Protein AF-A0A931N786-F1 (afdb_monomer)

Secondary structure (DSSP, 8-state):
-EEEEETTTEEEEE--GGGSTTTSTT----SSSS-SEEEEEES-HHHHHHHHHHTT---EE-TTS-EEE-TTTTTTSEEEEEE-

Radius of gyration: 12.98 Å; Cα contacts (8 Å, |Δi|>4): 135; chains: 1; bounding box: 29×23×36 Å

Mean predicted aligned error: 3.16 Å

Nearest PDB structures (foldseek):
  4pav-assembly1_A  TM=7.598E-01  e=8.107E-01  Staphylococcus aureus
  5vb0-assembly1_B  TM=7.076E-01  e=9.922E-01  Escherichia coli
  2a4x-assembly1_B  TM=6.704E-01  e=9.276E-01  Streptomyces caespitosus
  2p7l-assembly4_B  TM=5.259E-01  e=7.085E-01  Listeria monocytogenes EGD-e

Foldseek 3Di:
DDWDDDPDPDIDDDDDQVCPCLFVPPFGDQPDDDAQADEDEDADQVVVVVVCVVVVQDWDAGPVRWIWRHCVSVVNHIYTYDYD

Solvent-accessible surface area (backbone atoms only — not comparable to full-atom values): 5138 Å² total; per-residue (Å²): 117,49,80,46,74,58,74,96,84,41,74,51,74,51,66,53,69,93,52,36,42,75,59,41,70,88,51,67,76,63,97,56,99,73,65,59,52,52,78,45,82,38,84,48,59,66,61,50,49,49,58,36,51,79,70,69,46,67,75,45,73,29,86,86,75,36,46,26,30,51,24,91,80,45,82,72,23,24,43,32,46,40,61,111

pLDDT: mean 93.35, std 3.38, range [82.5, 97.94]

Sequence (84 aa):
MRVFTLGEHVRVTIVPECCLCDILPGELAPPLPGFAGFSVAVRDIVETRSYLNERGVPVVETPAGEIMVPSIAGLGTAIIFRQL

Structure (mmCIF, N/CA/C/O backbone):
data_AF-A0A931N786-F1
#
_entry.id   AF-A0A931N786-F1
#
loop_
_atom_site.group_PDB
_atom_site.id
_atom_site.type_symbol
_atom_site.label_atom_id
_atom_site.label_alt_id
_atom_site.label_comp_id
_atom_site.label_asym_id
_atom_site.label_entity_id
_atom_site.label_seq_id
_atom_site.pdbx_PDB_ins_code
_atom_site.Cartn_x
_atom_site.Cartn_y
_atom_site.Cartn_z
_atom_site.occupancy
_atom_site.B_iso_or_equiv
_atom_site.auth_seq_id
_atom_site.auth_comp_id
_atom_site.auth_asym_id
_atom_site.auth_atom_id
_atom_site.pdbx_PDB_model_num
ATOM 1 N N . MET A 1 1 ? -3.223 -4.859 15.233 1.00 87.06 1 MET A N 1
ATOM 2 C CA . MET A 1 1 ? -3.666 -3.669 14.476 1.00 87.06 1 MET A CA 1
ATOM 3 C C . MET A 1 1 ? -4.400 -2.704 15.402 1.00 87.06 1 MET A C 1
ATOM 5 O O . MET A 1 1 ? -5.168 -3.155 16.251 1.00 87.06 1 MET A O 1
ATOM 9 N N . ARG A 1 2 ? -4.157 -1.398 15.274 1.00 93.12 2 ARG A N 1
ATOM 10 C CA . ARG A 1 2 ? -4.900 -0.321 15.952 1.00 93.12 2 ARG A CA 1
ATOM 11 C C . ARG A 1 2 ? -5.322 0.711 14.914 1.00 93.12 2 ARG A C 1
ATOM 13 O O . ARG A 1 2 ? -4.518 1.050 14.056 1.00 93.12 2 ARG A O 1
ATOM 20 N N . VAL A 1 3 ? -6.559 1.187 14.989 1.00 94.31 3 VAL A N 1
ATOM 21 C CA . VAL A 1 3 ? -7.121 2.152 14.036 1.00 94.31 3 VAL A CA 1
ATOM 22 C C . VAL A 1 3 ? -7.461 3.431 14.786 1.00 94.31 3 VAL A C 1
ATOM 24 O O . VAL A 1 3 ? -8.094 3.379 15.837 1.00 94.31 3 VAL A O 1
ATOM 27 N N . PHE A 1 4 ? -7.048 4.561 14.228 1.00 94.56 4 PHE A N 1
ATOM 28 C CA . PHE A 1 4 ? -7.342 5.902 14.709 1.00 94.56 4 PHE A CA 1
ATOM 29 C C . PHE A 1 4 ? -8.118 6.643 13.628 1.00 94.56 4 PHE A C 1
ATOM 31 O O . PHE A 1 4 ? -7.744 6.604 12.455 1.00 94.56 4 PHE A O 1
ATOM 38 N N . THR A 1 5 ? -9.197 7.313 14.008 1.00 93.12 5 THR A N 1
ATOM 39 C CA . THR A 1 5 ? -9.981 8.166 13.114 1.00 93.12 5 THR A CA 1
ATOM 40 C C . THR A 1 5 ? -9.571 9.621 13.318 1.00 93.12 5 THR A C 1
ATOM 42 O O . THR A 1 5 ? -9.414 10.083 14.447 1.00 93.12 5 THR A O 1
ATOM 45 N N . LEU A 1 6 ? -9.353 10.337 12.218 1.00 90.06 6 LEU A N 1
ATOM 46 C CA . LEU A 1 6 ? -8.990 11.752 12.199 1.00 90.06 6 LEU A CA 1
ATOM 47 C C . LEU A 1 6 ? -10.107 12.515 11.475 1.00 90.06 6 LEU A C 1
ATOM 49 O O . LEU A 1 6 ? -10.120 12.623 10.252 1.00 90.06 6 LEU A O 1
ATOM 53 N N . GLY A 1 7 ? -11.092 12.999 12.228 1.00 90.00 7 GLY A N 1
ATOM 54 C CA . GLY A 1 7 ? -12.335 13.509 11.641 1.00 90.00 7 GLY A CA 1
ATOM 55 C C . GLY A 1 7 ? -13.197 12.387 11.051 1.00 90.00 7 GLY A C 1
ATOM 56 O O . GLY A 1 7 ? -13.099 11.234 11.471 1.00 90.00 7 GLY A O 1
ATOM 57 N N . GLU A 1 8 ? -14.060 12.721 10.090 1.00 85.50 8 GLU A N 1
ATOM 58 C CA . GLU A 1 8 ? -15.094 11.793 9.602 1.00 85.50 8 GLU A CA 1
ATOM 59 C C . GLU A 1 8 ? -14.585 10.765 8.579 1.00 85.50 8 GLU A C 1
ATOM 61 O O . GLU A 1 8 ? -15.095 9.646 8.522 1.00 85.50 8 GLU A O 1
ATOM 66 N N . HIS A 1 9 ? -13.565 11.107 7.784 1.00 82.50 9 HIS A N 1
ATOM 67 C CA . HIS A 1 9 ? -13.182 10.307 6.609 1.00 82.50 9 HIS A CA 1
ATOM 68 C C . HIS A 1 9 ? -11.729 9.829 6.592 1.0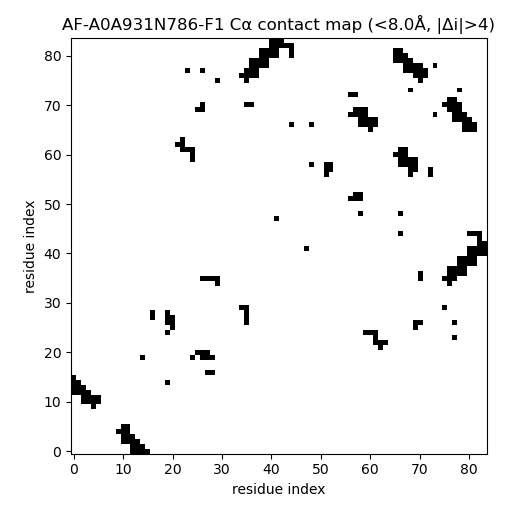0 82.50 9 HIS A C 1
ATOM 70 O O . HIS A 1 9 ? -11.364 9.021 5.737 1.00 82.50 9 HIS A O 1
ATOM 76 N N . VAL A 1 10 ? -10.888 10.281 7.525 1.00 88.44 10 VAL A N 1
ATOM 77 C CA . VAL A 1 10 ? -9.469 9.903 7.548 1.00 88.44 10 VAL A CA 1
ATOM 78 C C . VAL A 1 10 ? -9.234 8.838 8.612 1.00 88.44 10 VAL A C 1
ATOM 80 O O . VAL A 1 10 ? -9.670 8.963 9.756 1.00 88.44 10 VAL A O 1
ATOM 83 N N . ARG A 1 11 ? -8.522 7.773 8.233 1.00 92.50 11 ARG A N 1
ATOM 84 C CA . ARG A 1 11 ? -8.124 6.689 9.136 1.00 92.50 11 ARG A CA 1
ATOM 85 C C . ARG A 1 11 ? -6.620 6.478 9.080 1.00 92.50 11 ARG A C 1
ATOM 87 O O . ARG A 1 11 ? -6.060 6.344 7.997 1.00 92.50 11 ARG A O 1
ATOM 94 N N . VAL A 1 12 ? -5.996 6.374 10.247 1.00 93.81 12 VAL A N 1
ATOM 95 C CA . VAL A 1 12 ? -4.603 5.950 10.411 1.00 93.81 12 VAL A CA 1
ATOM 96 C C . VAL A 1 12 ? -4.598 4.580 11.068 1.00 93.81 12 VAL A C 1
ATOM 98 O O . VAL A 1 12 ? -5.212 4.384 12.115 1.00 93.81 12 VAL A O 1
ATOM 101 N N . THR A 1 13 ? -3.906 3.623 10.455 1.00 94.38 13 THR A N 1
ATOM 102 C CA . THR A 1 13 ? -3.812 2.257 10.976 1.00 94.38 13 THR A CA 1
ATOM 103 C C . THR A 1 13 ? -2.376 1.958 11.374 1.00 94.38 13 THR A C 1
ATOM 105 O O . THR A 1 13 ? -1.474 2.047 10.550 1.00 94.38 13 THR A O 1
ATOM 108 N N . ILE A 1 14 ? -2.171 1.582 12.635 1.00 94.19 14 ILE A N 1
ATOM 109 C CA . ILE A 1 14 ? -0.902 1.054 13.131 1.00 94.19 14 ILE A CA 1
ATOM 110 C C . ILE A 1 14 ? -0.960 -0.470 13.052 1.00 94.19 14 ILE A C 1
ATOM 112 O O . ILE A 1 14 ? -1.832 -1.121 13.648 1.00 94.19 14 ILE A O 1
ATOM 116 N N . VAL A 1 15 ? -0.012 -1.038 12.321 1.00 92.81 15 VAL A N 1
ATOM 117 C CA . VAL A 1 15 ? 0.117 -2.475 12.087 1.00 92.81 15 VAL A CA 1
ATOM 118 C C . VAL A 1 15 ? 1.415 -2.975 12.723 1.00 92.81 15 VAL A C 1
ATOM 120 O O . VAL A 1 15 ? 2.419 -2.267 12.671 1.00 92.81 15 VAL A O 1
ATOM 123 N N . PRO A 1 16 ? 1.414 -4.155 13.369 1.00 93.69 16 PRO A N 1
ATOM 124 C CA . PRO A 1 16 ? 2.660 -4.827 13.715 1.00 93.69 16 PRO A CA 1
ATOM 125 C C . PRO A 1 16 ? 3.466 -5.107 12.446 1.00 93.69 16 PRO A C 1
ATOM 127 O O . PRO A 1 16 ? 2.882 -5.481 11.431 1.00 93.69 16 PRO A O 1
ATOM 130 N N . GLU A 1 17 ? 4.789 -4.979 12.520 1.00 93.00 17 GLU A N 1
ATOM 131 C CA . GLU A 1 17 ? 5.693 -5.244 11.392 1.00 93.00 17 GLU A CA 1
ATOM 132 C C . GLU A 1 17 ? 5.474 -6.637 10.787 1.00 93.00 17 GLU A C 1
ATOM 134 O O . GLU A 1 17 ? 5.363 -6.772 9.572 1.00 93.00 17 GLU A O 1
ATOM 139 N N . CYS A 1 18 ? 5.298 -7.661 11.629 1.00 93.19 18 CYS A N 1
ATOM 140 C CA . CYS A 1 18 ? 5.068 -9.037 11.184 1.00 93.19 18 CYS A CA 1
ATOM 141 C C . CYS A 1 18 ? 3.766 -9.246 10.394 1.00 93.19 18 CYS A C 1
ATOM 143 O O . CYS A 1 18 ? 3.628 -10.272 9.743 1.00 93.19 18 CYS A O 1
ATOM 145 N N . CYS A 1 19 ? 2.829 -8.297 10.448 1.00 93.00 19 CYS A N 1
ATOM 146 C CA . CYS A 1 19 ? 1.561 -8.347 9.721 1.00 93.00 19 CYS A CA 1
ATOM 147 C C . CYS A 1 19 ? 1.536 -7.388 8.521 1.00 93.00 19 CYS A C 1
ATOM 149 O O . CYS A 1 19 ? 0.498 -7.256 7.876 1.00 93.00 19 CYS A O 1
ATOM 151 N N . LEU A 1 20 ? 2.622 -6.653 8.250 1.00 93.38 20 LEU A N 1
ATOM 152 C CA . LEU A 1 20 ? 2.625 -5.640 7.195 1.00 93.38 20 LEU A CA 1
ATOM 153 C C . LEU A 1 20 ? 2.444 -6.279 5.815 1.00 93.38 20 LEU A C 1
ATOM 155 O O . LEU A 1 20 ? 1.574 -5.838 5.068 1.00 93.38 20 LEU A O 1
ATOM 159 N N . CYS A 1 21 ? 3.187 -7.350 5.521 1.00 92.94 21 CYS A N 1
ATOM 160 C CA . CYS A 1 21 ? 3.087 -8.091 4.259 1.00 92.94 21 CYS A CA 1
ATOM 161 C C . CYS A 1 21 ? 1.689 -8.673 4.002 1.00 92.94 21 CYS A C 1
ATOM 163 O O . CYS A 1 21 ? 1.303 -8.829 2.847 1.00 92.94 21 CYS A O 1
ATOM 165 N N . ASP A 1 22 ? 0.925 -8.971 5.058 1.00 93.06 22 ASP A N 1
ATOM 166 C CA . ASP A 1 22 ? -0.443 -9.494 4.941 1.00 93.06 22 ASP A CA 1
ATOM 167 C C . ASP A 1 22 ? -1.440 -8.419 4.483 1.00 93.06 22 ASP A C 1
ATOM 169 O O . ASP A 1 22 ? -2.550 -8.734 4.063 1.00 93.06 22 ASP A O 1
ATOM 173 N N . ILE A 1 23 ? -1.071 -7.139 4.593 1.00 92.88 23 ILE A N 1
ATOM 174 C CA . ILE A 1 23 ? -1.922 -5.995 4.244 1.00 92.88 23 ILE A CA 1
ATOM 175 C C . ILE A 1 23 ? -1.398 -5.319 2.976 1.00 92.88 23 ILE A C 1
ATOM 177 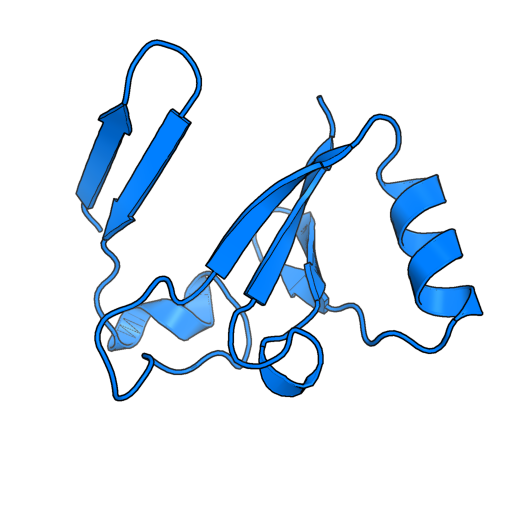O O . ILE A 1 23 ? -2.176 -4.995 2.081 1.00 92.88 23 ILE A O 1
ATOM 181 N N . LEU A 1 24 ? -0.081 -5.126 2.902 1.00 94.31 24 LEU A N 1
ATOM 182 C CA . LEU A 1 24 ? 0.642 -4.538 1.782 1.00 94.31 24 LEU A CA 1
ATOM 183 C C . LEU A 1 24 ? 1.677 -5.560 1.280 1.00 94.31 24 LEU A C 1
ATOM 185 O O . LEU A 1 24 ? 2.790 -5.626 1.808 1.00 94.31 24 LEU A O 1
ATOM 189 N N . PRO A 1 25 ? 1.312 -6.399 0.294 1.00 93.75 25 PRO A N 1
ATOM 190 C CA . PRO A 1 25 ? 2.170 -7.475 -0.190 1.00 93.75 25 PRO A CA 1
ATOM 191 C C . PRO A 1 25 ? 3.569 -7.013 -0.612 1.00 93.75 25 PRO A C 1
ATOM 193 O O . PRO A 1 25 ? 3.722 -6.184 -1.505 1.00 93.75 25 PRO A O 1
ATOM 196 N N . GLY A 1 26 ? 4.598 -7.601 0.000 1.00 92.38 26 GLY A N 1
ATOM 197 C CA . GLY A 1 26 ? 6.001 -7.315 -0.317 1.00 92.38 26 GLY A CA 1
ATOM 198 C C . GLY A 1 26 ? 6.579 -6.064 0.352 1.00 92.38 26 GLY A C 1
ATOM 199 O O . GLY A 1 26 ? 7.761 -5.787 0.162 1.00 92.38 26 GLY A O 1
ATOM 200 N N . GLU A 1 27 ? 5.791 -5.336 1.146 1.00 94.88 27 GLU A N 1
ATOM 201 C CA . GLU A 1 27 ? 6.269 -4.165 1.881 1.00 94.88 27 GLU A CA 1
ATOM 202 C C . GLU A 1 27 ? 6.963 -4.536 3.193 1.00 94.88 27 GLU A C 1
ATOM 204 O O . GLU A 1 27 ? 6.580 -5.474 3.891 1.00 94.88 27 GLU A O 1
ATOM 209 N N . LEU A 1 28 ? 7.965 -3.739 3.563 1.00 92.62 28 LEU A N 1
ATOM 210 C CA . LEU A 1 28 ? 8.684 -3.843 4.831 1.00 92.62 28 LEU A CA 1
ATOM 211 C C . LEU A 1 28 ? 8.475 -2.575 5.6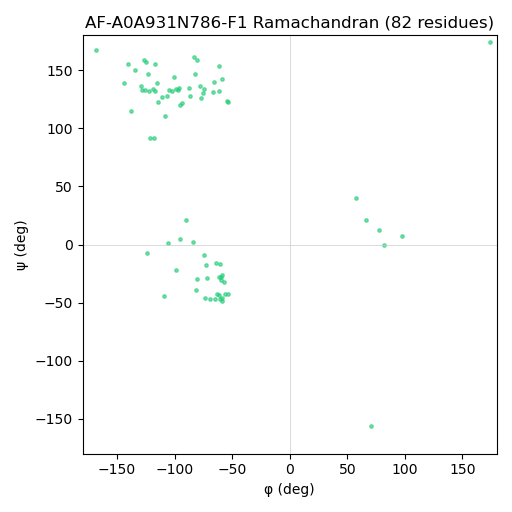58 1.00 92.62 28 LEU A C 1
ATOM 213 O O . LEU A 1 28 ? 8.181 -1.505 5.120 1.00 92.62 28 LEU A O 1
ATOM 217 N N . ALA A 1 29 ? 8.621 -2.689 6.979 1.00 90.94 29 ALA A N 1
ATOM 218 C CA . ALA A 1 29 ? 8.523 -1.523 7.843 1.00 90.94 29 ALA A CA 1
ATOM 219 C C . ALA A 1 29 ? 9.622 -0.505 7.473 1.00 90.94 29 ALA A C 1
ATOM 221 O O . ALA A 1 29 ? 10.786 -0.890 7.317 1.00 90.94 29 ALA A O 1
ATOM 222 N N . PRO A 1 30 ? 9.284 0.789 7.320 1.00 87.62 30 PRO A N 1
ATOM 223 C CA . PRO A 1 30 ? 10.274 1.793 6.969 1.00 87.62 30 PRO A CA 1
ATOM 224 C C . PRO A 1 30 ? 11.296 1.953 8.110 1.00 87.62 30 PRO A C 1
ATOM 226 O O . P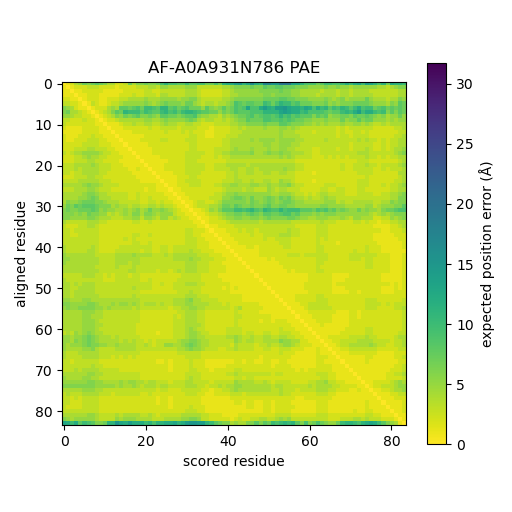RO A 1 30 ? 10.913 1.982 9.281 1.00 87.62 30 PRO A O 1
ATOM 229 N N . PRO A 1 31 ? 12.595 2.113 7.800 1.00 87.44 31 PRO A N 1
ATOM 230 C CA . PRO A 1 31 ? 13.652 2.230 8.810 1.00 87.44 31 PRO A CA 1
ATOM 231 C C . PRO A 1 31 ? 13.666 3.592 9.526 1.00 87.44 31 PRO A C 1
ATOM 233 O O . PRO A 1 31 ? 14.409 3.780 10.488 1.00 87.44 31 PRO A O 1
ATOM 236 N N . LEU A 1 32 ? 12.875 4.556 9.046 1.00 86.94 32 LEU A N 1
ATOM 237 C CA . LEU A 1 32 ? 12.734 5.905 9.591 1.00 86.94 32 LEU A CA 1
ATOM 238 C C . LEU A 1 32 ? 11.257 6.196 9.896 1.00 86.94 32 LEU A C 1
ATOM 240 O O . LEU A 1 32 ? 10.381 5.588 9.275 1.00 86.94 32 LEU A O 1
ATOM 244 N N . PRO A 1 33 ? 10.954 7.144 10.805 1.00 86.56 33 PRO A N 1
ATOM 245 C CA . PRO A 1 33 ? 9.580 7.555 11.068 1.00 86.56 33 PRO A CA 1
ATOM 246 C C . PRO A 1 33 ? 8.858 7.984 9.784 1.00 86.56 33 PRO A C 1
ATOM 248 O O . PRO A 1 33 ? 9.302 8.892 9.085 1.00 86.56 33 PRO A O 1
ATOM 251 N N . GLY A 1 34 ? 7.731 7.339 9.491 1.00 86.69 34 GLY A N 1
ATOM 252 C CA . GLY A 1 34 ? 6.940 7.599 8.294 1.00 86.69 34 GLY A CA 1
ATOM 253 C C . GLY A 1 34 ? 5.787 6.611 8.138 1.00 86.69 34 GLY A C 1
ATOM 254 O O . GLY A 1 34 ? 5.655 5.657 8.906 1.00 86.69 34 GLY A O 1
ATOM 255 N N . PHE A 1 35 ? 4.937 6.848 7.139 1.00 91.56 35 PHE A N 1
ATOM 256 C CA . PHE A 1 35 ? 3.877 5.912 6.773 1.00 91.56 35 PHE A CA 1
ATOM 257 C C . PHE A 1 35 ? 4.406 4.869 5.786 1.00 91.56 35 PHE A C 1
ATOM 259 O O . PHE A 1 35 ? 4.927 5.221 4.729 1.00 91.56 35 PHE A O 1
ATOM 266 N N . ALA A 1 36 ? 4.202 3.588 6.105 1.00 94.00 36 ALA A N 1
ATOM 267 C CA . ALA A 1 36 ? 4.490 2.484 5.186 1.00 94.00 36 ALA A CA 1
ATOM 268 C C . ALA A 1 36 ? 3.645 2.565 3.897 1.00 94.00 36 ALA A C 1
ATOM 270 O O . ALA A 1 36 ? 4.087 2.142 2.834 1.00 94.00 36 ALA A O 1
ATOM 271 N N . GLY A 1 37 ? 2.455 3.166 3.979 1.00 94.69 37 GLY A N 1
ATOM 272 C CA . GLY A 1 37 ? 1.643 3.499 2.819 1.00 94.69 37 GLY A CA 1
ATOM 273 C C . GLY A 1 37 ? 0.478 4.424 3.153 1.00 94.69 37 GLY A C 1
ATOM 274 O O . GLY A 1 37 ? 0.143 4.629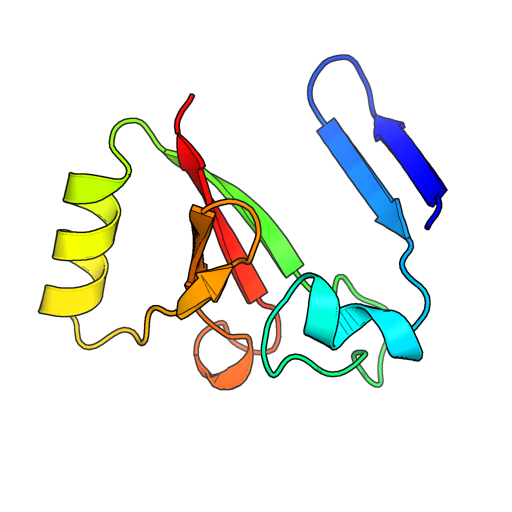 4.324 1.00 94.69 37 GLY A O 1
ATOM 275 N N . PHE A 1 38 ? -0.155 4.973 2.120 1.00 94.00 38 PHE A N 1
ATOM 276 C CA . PHE A 1 38 ? -1.356 5.799 2.236 1.00 94.00 38 PHE A CA 1
ATOM 277 C C . PHE A 1 38 ? -2.348 5.500 1.114 1.00 94.00 38 PHE A C 1
ATOM 279 O O . PHE A 1 38 ? -1.974 5.041 0.036 1.00 94.00 38 PHE A O 1
ATOM 286 N N . SER A 1 39 ? -3.630 5.772 1.367 1.00 94.31 39 SER A N 1
ATOM 287 C CA . SER A 1 39 ? -4.675 5.589 0.362 1.00 94.31 39 SER A CA 1
ATOM 288 C C . SER A 1 39 ? -5.006 6.884 -0.376 1.00 94.31 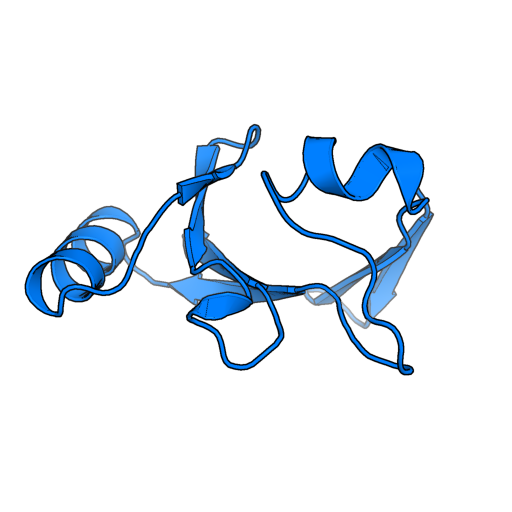39 SER A C 1
ATOM 290 O O . SER A 1 39 ? -5.241 7.908 0.264 1.00 94.31 39 SER A O 1
ATOM 292 N N . VAL A 1 40 ? -5.119 6.805 -1.698 1.00 94.44 40 VAL A N 1
ATOM 293 C CA . VAL A 1 40 ? -5.617 7.847 -2.596 1.00 94.44 40 VAL A CA 1
ATOM 294 C C . VAL A 1 40 ? -7.009 7.456 -3.079 1.00 94.44 40 VAL A C 1
ATOM 296 O O . VAL A 1 40 ? -7.226 6.354 -3.583 1.00 94.44 40 VAL A O 1
ATOM 299 N N . ALA A 1 41 ? -7.955 8.374 -2.918 1.00 93.81 41 ALA A N 1
ATOM 300 C CA . ALA A 1 41 ? -9.294 8.235 -3.464 1.00 93.81 41 ALA A CA 1
ATOM 301 C C . ALA A 1 41 ? -9.286 8.500 -4.977 1.00 93.81 41 ALA A C 1
ATOM 303 O O . ALA A 1 41 ? -8.764 9.521 -5.426 1.00 93.81 41 ALA A O 1
ATOM 304 N N . VAL A 1 42 ? -9.890 7.604 -5.752 1.00 95.69 42 VAL A N 1
ATOM 305 C CA . VAL A 1 42 ? -10.064 7.728 -7.204 1.00 95.69 42 VAL A CA 1
ATOM 306 C C . VAL A 1 42 ? -11.525 7.545 -7.587 1.00 95.69 42 VAL A C 1
ATOM 308 O O . VAL A 1 42 ? -12.315 6.982 -6.835 1.00 95.69 42 VAL A O 1
ATOM 311 N N . ARG A 1 43 ? -11.898 8.049 -8.765 1.00 95.56 43 ARG A N 1
ATOM 312 C CA . ARG A 1 43 ? -13.268 7.929 -9.279 1.00 95.56 43 ARG A CA 1
ATOM 313 C C . ARG A 1 43 ? -13.536 6.570 -9.924 1.00 95.56 43 ARG A C 1
ATOM 315 O O . ARG A 1 43 ? -14.624 6.038 -9.759 1.00 95.56 43 ARG A O 1
ATOM 322 N N . ASP A 1 44 ? -12.557 6.042 -10.651 1.00 95.75 44 ASP A N 1
ATOM 323 C CA . ASP A 1 44 ? -12.651 4.766 -11.358 1.00 95.75 44 ASP A CA 1
ATOM 324 C C . ASP A 1 44 ? -11.337 3.994 -11.178 1.00 95.75 44 ASP A C 1
ATOM 326 O O . ASP A 1 44 ? -10.262 4.437 -11.600 1.00 95.75 44 ASP A O 1
ATOM 330 N N . ILE A 1 45 ? -11.413 2.853 -10.494 1.00 95.25 45 ILE A N 1
ATOM 331 C CA . ILE A 1 45 ? -10.246 2.022 -10.193 1.00 95.25 45 ILE A CA 1
ATOM 332 C C . ILE A 1 45 ? -9.708 1.295 -11.432 1.00 95.25 45 ILE A C 1
ATOM 334 O O . ILE A 1 45 ? -8.505 1.041 -11.521 1.00 95.25 45 ILE A O 1
ATOM 338 N N . VAL A 1 46 ? -10.572 0.992 -12.405 1.00 95.50 46 VAL A N 1
ATOM 339 C CA . VAL A 1 46 ? -10.210 0.305 -13.649 1.00 95.50 46 VAL A CA 1
ATOM 340 C C . VAL A 1 46 ? -9.457 1.264 -14.561 1.00 95.50 46 VAL A C 1
ATOM 342 O O . VAL A 1 46 ? -8.379 0.918 -15.048 1.00 95.50 46 VAL A O 1
ATOM 345 N N 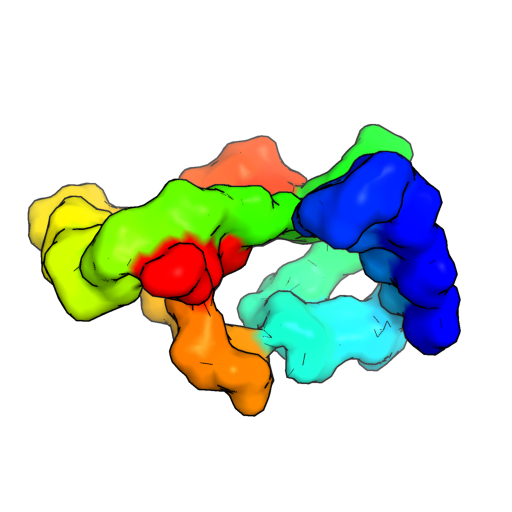. GLU A 1 47 ? -9.964 2.489 -14.721 1.00 96.94 47 GLU A N 1
ATOM 346 C CA . GLU A 1 47 ? -9.274 3.545 -15.469 1.00 96.94 47 GLU A CA 1
ATOM 347 C C . GLU A 1 47 ? -7.923 3.875 -14.820 1.00 96.94 47 GLU A C 1
ATOM 349 O O . GLU A 1 47 ? -6.901 3.941 -15.504 1.00 96.94 47 GLU A O 1
ATOM 354 N N . THR A 1 48 ? -7.886 3.976 -13.486 1.00 97.25 48 THR A N 1
ATOM 355 C CA . THR A 1 48 ? -6.643 4.203 -12.731 1.00 97.25 48 THR A CA 1
ATOM 356 C C . THR A 1 48 ? -5.625 3.090 -12.984 1.00 97.25 48 THR A C 1
ATOM 358 O O . THR A 1 48 ? -4.459 3.371 -13.266 1.00 97.25 48 THR A O 1
ATOM 361 N N . ARG A 1 49 ? -6.044 1.818 -12.933 1.00 96.88 49 ARG A N 1
ATOM 362 C CA . ARG A 1 49 ? -5.164 0.685 -13.249 1.00 96.88 49 ARG A CA 1
ATOM 363 C C . ARG A 1 49 ? -4.642 0.763 -14.685 1.00 96.88 49 ARG A C 1
ATOM 365 O O . ARG A 1 49 ? -3.444 0.570 -14.881 1.00 96.88 49 ARG A O 1
ATOM 372 N N . SER A 1 50 ? -5.504 1.034 -15.670 1.00 97.19 50 SER A N 1
ATOM 373 C CA . SER A 1 50 ? -5.083 1.160 -17.077 1.00 97.19 50 SER A CA 1
ATOM 374 C C . SER A 1 50 ? -4.038 2.259 -17.231 1.00 97.19 50 SER A C 1
ATOM 376 O O . SER A 1 50 ? -2.956 2.016 -17.760 1.00 97.19 50 SER A O 1
ATOM 378 N N . TYR A 1 51 ? -4.308 3.431 -16.653 1.00 97.38 51 TYR A N 1
ATOM 379 C CA . TYR A 1 51 ? -3.419 4.588 -16.682 1.00 97.38 51 TYR A CA 1
ATOM 380 C C . TYR A 1 51 ? -2.019 4.285 -16.122 1.00 97.38 51 TYR A C 1
ATOM 382 O O . TYR A 1 51 ? -1.016 4.734 -16.690 1.00 97.38 51 TYR A O 1
ATOM 390 N N . LEU A 1 52 ? -1.946 3.543 -15.009 1.00 97.06 52 LEU A N 1
ATOM 391 C CA . LEU A 1 52 ? -0.687 3.132 -14.376 1.00 97.06 52 LEU A CA 1
ATOM 392 C C . LEU A 1 52 ? 0.064 2.107 -15.235 1.00 97.06 52 LEU A C 1
ATOM 394 O O . LEU A 1 52 ? 1.255 2.284 -15.500 1.00 97.06 52 LEU A O 1
ATOM 398 N N . ASN A 1 53 ? -0.640 1.085 -15.725 1.00 96.44 53 ASN A N 1
ATOM 399 C CA . ASN A 1 53 ? -0.061 0.032 -16.559 1.00 96.44 53 ASN A CA 1
ATOM 400 C C . ASN A 1 53 ? 0.489 0.580 -17.885 1.00 96.44 53 ASN A C 1
ATOM 402 O O . ASN A 1 53 ? 1.599 0.229 -18.278 1.00 96.44 53 ASN A O 1
ATOM 406 N N . GLU A 1 54 ? -0.236 1.487 -18.545 1.00 97.94 54 GLU A N 1
ATOM 407 C CA . GLU A 1 54 ? 0.199 2.161 -19.781 1.00 97.94 54 GLU A CA 1
ATOM 408 C C . GLU A 1 54 ? 1.504 2.949 -19.604 1.00 97.94 54 GLU A C 1
ATOM 410 O O . GLU A 1 54 ? 2.251 3.149 -20.560 1.00 97.94 54 GLU A O 1
ATOM 415 N N . ARG A 1 55 ? 1.797 3.387 -18.375 1.00 96.75 55 ARG A N 1
ATOM 416 C CA . ARG A 1 55 ? 3.024 4.114 -18.014 1.00 96.75 55 ARG A CA 1
ATOM 417 C C . ARG A 1 55 ? 4.117 3.209 -17.456 1.00 96.75 55 ARG A C 1
ATOM 419 O O . ARG A 1 55 ? 5.154 3.712 -17.033 1.00 96.75 55 ARG A O 1
ATOM 426 N N . GLY A 1 56 ? 3.894 1.896 -17.445 1.00 96.31 56 GLY A N 1
ATOM 427 C CA . GLY A 1 56 ? 4.833 0.925 -16.893 1.00 96.31 56 GLY A CA 1
ATOM 428 C C . GLY A 1 56 ? 5.011 1.042 -15.379 1.00 96.31 56 GLY A C 1
ATOM 429 O O . GLY A 1 56 ? 6.031 0.599 -14.855 1.00 96.31 56 GLY A O 1
ATOM 430 N N . VAL A 1 57 ? 4.053 1.647 -14.669 1.00 96.81 57 VAL A N 1
ATOM 431 C CA . VAL A 1 57 ? 4.085 1.698 -13.205 1.00 96.81 57 VAL A CA 1
ATOM 432 C C . VAL A 1 57 ? 3.657 0.328 -12.675 1.00 96.81 57 VAL A C 1
ATOM 434 O O . VAL A 1 57 ? 2.593 -0.154 -13.063 1.00 96.81 57 VAL A O 1
ATOM 437 N N . PRO A 1 58 ? 4.447 -0.323 -11.803 1.00 96.19 58 PRO A N 1
ATOM 438 C CA . PRO A 1 58 ? 4.079 -1.623 -11.264 1.00 96.19 58 PRO A CA 1
ATOM 439 C C . PRO A 1 58 ? 2.846 -1.501 -10.367 1.00 96.19 58 PRO A C 1
ATOM 441 O O . PRO A 1 58 ? 2.792 -0.657 -9.471 1.00 96.19 58 PRO A O 1
ATOM 444 N N . VAL A 1 59 ? 1.877 -2.383 -10.601 1.00 96.56 59 VAL A N 1
ATOM 445 C CA . VAL A 1 59 ? 0.627 -2.459 -9.844 1.00 96.56 59 VAL A CA 1
ATOM 446 C C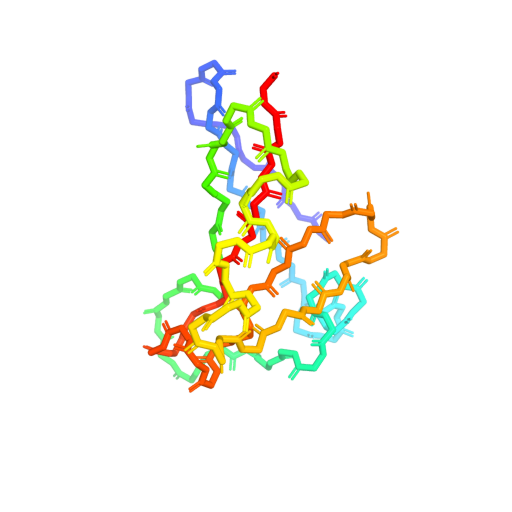 . VAL A 1 59 ? 0.491 -3.850 -9.239 1.00 96.56 59 VAL A C 1
ATOM 448 O O . VAL A 1 59 ? 0.653 -4.855 -9.928 1.00 96.56 59 VAL A O 1
ATOM 451 N N . VAL A 1 60 ? 0.163 -3.899 -7.951 1.00 96.19 60 VAL A N 1
ATOM 452 C CA . VAL A 1 60 ? -0.089 -5.126 -7.184 1.00 96.19 60 VAL A CA 1
ATOM 453 C C . VAL A 1 60 ? -1.492 -5.054 -6.584 1.00 96.19 60 VAL A C 1
ATOM 455 O O . VAL A 1 60 ? -1.973 -3.969 -6.263 1.00 96.19 60 VAL A O 1
ATOM 458 N N . GLU A 1 61 ? -2.170 -6.191 -6.455 1.00 95.38 61 GLU A N 1
ATOM 459 C CA . GLU A 1 61 ? -3.450 -6.275 -5.740 1.00 95.38 61 GLU A CA 1
ATOM 460 C C . GLU A 1 61 ? -3.208 -6.526 -4.255 1.00 95.38 61 GLU A C 1
ATOM 462 O O . GLU A 1 61 ? -2.393 -7.373 -3.882 1.00 95.38 61 GLU A O 1
ATOM 467 N N . THR A 1 62 ? -3.919 -5.796 -3.400 1.00 93.00 62 THR A N 1
ATOM 468 C CA . THR A 1 62 ? -3.954 -6.091 -1.967 1.00 93.00 62 THR A CA 1
ATOM 469 C C . THR A 1 62 ? -4.941 -7.231 -1.700 1.00 93.00 62 THR A C 1
ATOM 471 O O . THR A 1 62 ? -5.879 -7.437 -2.477 1.00 93.00 62 THR A O 1
ATOM 474 N N . PRO A 1 63 ? -4.825 -7.948 -0.568 1.00 91.62 63 PRO A N 1
ATOM 475 C CA . PRO A 1 63 ? -5.817 -8.957 -0.184 1.00 91.62 63 PRO A CA 1
ATOM 476 C C . PRO A 1 63 ? -7.239 -8.406 0.006 1.00 91.62 63 PRO A C 1
ATOM 478 O O . PRO A 1 63 ? -8.200 -9.169 0.005 1.00 91.62 63 PRO A O 1
ATOM 481 N N . ALA A 1 64 ? -7.386 -7.085 0.152 1.00 87.62 64 ALA A N 1
ATOM 482 C CA . ALA A 1 64 ? -8.677 -6.406 0.208 1.00 87.62 64 ALA A CA 1
ATOM 483 C C . ALA A 1 64 ? -9.272 -6.094 -1.183 1.00 87.62 64 ALA A C 1
ATOM 485 O O . ALA A 1 64 ? -10.334 -5.479 -1.259 1.00 87.62 64 ALA A O 1
ATOM 486 N N . GLY A 1 65 ? -8.610 -6.498 -2.273 1.00 88.69 65 GLY A N 1
ATOM 487 C CA . GLY A 1 65 ? -9.043 -6.239 -3.650 1.00 88.69 65 GLY A CA 1
ATOM 488 C C . GLY A 1 65 ? -8.760 -4.816 -4.139 1.00 88.69 65 GLY A C 1
ATOM 489 O O . GLY A 1 65 ? -9.283 -4.403 -5.172 1.00 88.69 65 GLY A O 1
ATOM 490 N N . GLU A 1 66 ? -7.951 -4.049 -3.406 1.00 93.31 66 GLU A N 1
ATOM 491 C CA . GLU A 1 66 ? -7.491 -2.727 -3.835 1.00 93.31 66 GLU A CA 1
ATOM 492 C C . GLU A 1 66 ? -6.280 -2.887 -4.759 1.00 93.31 66 GLU A C 1
ATOM 494 O O . GLU A 1 66 ? -5.596 -3.912 -4.735 1.00 93.31 66 GLU A O 1
ATOM 499 N N . ILE A 1 67 ? -5.965 -1.857 -5.543 1.00 96.75 67 ILE A N 1
ATOM 500 C CA . ILE A 1 67 ? -4.696 -1.812 -6.277 1.00 96.75 67 ILE A CA 1
ATOM 501 C C . ILE A 1 67 ? -3.711 -0.920 -5.531 1.00 96.75 67 ILE A C 1
ATOM 503 O O . ILE A 1 67 ? -4.092 0.110 -4.972 1.00 96.75 67 ILE A O 1
ATOM 507 N N . MET A 1 68 ? -2.438 -1.291 -5.550 1.00 96.94 68 MET A N 1
ATOM 508 C CA . MET A 1 68 ? -1.371 -0.493 -4.969 1.00 96.94 68 MET A CA 1
ATOM 509 C C . MET A 1 68 ? -0.159 -0.394 -5.889 1.00 96.94 68 MET A C 1
ATOM 511 O O . MET A 1 68 ? 0.143 -1.318 -6.646 1.00 96.94 68 MET A O 1
ATOM 515 N N . VAL A 1 69 ? 0.553 0.723 -5.777 1.00 97.62 69 VAL A N 1
ATOM 516 C CA . VAL A 1 69 ? 1.917 0.884 -6.284 1.00 97.62 69 VAL A CA 1
ATOM 517 C C . VAL A 1 69 ? 2.874 0.593 -5.123 1.00 97.62 69 VAL A C 1
ATOM 519 O O . VAL A 1 69 ? 2.791 1.295 -4.109 1.00 97.62 69 VAL A O 1
ATOM 522 N N . PRO A 1 70 ? 3.757 -0.418 -5.239 1.00 96.69 70 PRO A N 1
ATOM 523 C CA . PRO A 1 70 ? 4.714 -0.759 -4.188 1.00 96.69 70 PRO A CA 1
ATOM 524 C C . PRO A 1 70 ? 5.684 0.383 -3.873 1.00 96.69 70 PRO A C 1
ATOM 526 O O . PRO A 1 70 ? 6.016 1.184 -4.752 1.00 96.69 70 PRO A O 1
ATOM 529 N N . SER A 1 71 ? 6.213 0.424 -2.652 1.00 95.06 71 SER A N 1
ATOM 530 C CA . SER A 1 71 ? 7.098 1.496 -2.176 1.00 95.06 71 SER A CA 1
ATOM 531 C C . SER A 1 71 ? 8.351 1.686 -3.026 1.00 95.06 71 SER A C 1
ATOM 533 O O . SER A 1 71 ? 8.791 2.821 -3.213 1.00 95.06 71 SER A O 1
ATOM 535 N N . ILE A 1 72 ? 8.891 0.612 -3.613 1.00 94.31 72 ILE A N 1
ATOM 536 C CA . ILE A 1 72 ? 10.048 0.678 -4.518 1.00 94.31 72 ILE A CA 1
ATOM 537 C C . ILE A 1 72 ? 9.781 1.552 -5.755 1.00 94.31 72 ILE A C 1
ATOM 539 O O . ILE A 1 72 ? 10.698 2.194 -6.262 1.00 94.31 72 ILE A O 1
ATOM 543 N N . ALA A 1 73 ? 8.527 1.621 -6.209 1.00 94.69 73 ALA A N 1
ATOM 544 C CA . ALA A 1 73 ? 8.085 2.500 -7.290 1.0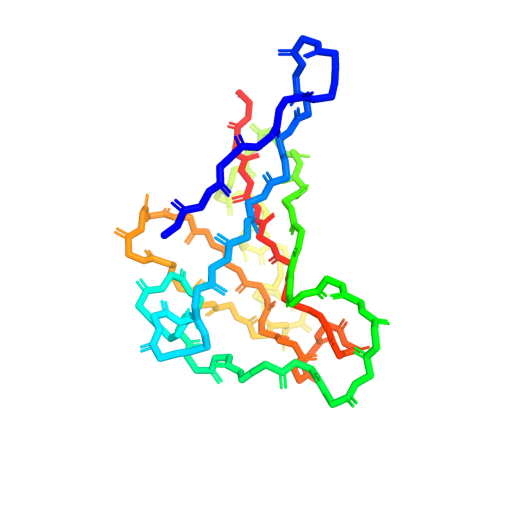0 94.69 73 ALA A CA 1
ATOM 545 C C . ALA A 1 73 ? 7.425 3.793 -6.773 1.00 94.69 73 ALA A C 1
ATOM 547 O O . ALA A 1 73 ? 7.398 4.794 -7.483 1.00 94.69 73 ALA A O 1
ATOM 548 N N . GLY A 1 74 ? 6.927 3.788 -5.533 1.00 90.94 74 GLY A N 1
ATOM 549 C CA . GLY A 1 74 ? 6.308 4.920 -4.839 1.00 90.94 74 GLY A CA 1
ATOM 550 C C . GLY A 1 74 ? 7.274 5.788 -4.026 1.00 90.94 74 GLY A C 1
ATOM 551 O O . GLY A 1 74 ? 6.839 6.484 -3.114 1.00 90.94 74 GLY A O 1
ATOM 552 N N . LEU A 1 75 ? 8.580 5.751 -4.321 1.00 89.50 75 LEU A N 1
ATOM 553 C CA . LEU A 1 75 ? 9.614 6.556 -3.647 1.00 89.50 75 LEU A CA 1
ATOM 554 C C . LEU A 1 75 ? 9.684 6.336 -2.121 1.00 89.50 75 LEU A C 1
ATOM 556 O O . LEU A 1 75 ? 9.892 7.275 -1.353 1.00 89.50 75 LEU A O 1
ATOM 560 N N . GLY A 1 76 ? 9.537 5.085 -1.681 1.00 91.19 76 GLY A N 1
ATOM 561 C CA . GLY A 1 76 ? 9.682 4.678 -0.281 1.00 91.19 76 GLY A CA 1
ATOM 562 C C . GLY A 1 76 ? 8.372 4.563 0.502 1.00 91.19 76 GLY A C 1
ATOM 563 O O . GLY A 1 76 ? 8.413 4.336 1.708 1.00 91.19 76 GLY A O 1
ATOM 564 N N . THR A 1 77 ? 7.215 4.686 -0.153 1.00 94.06 77 THR A N 1
ATOM 565 C CA . THR A 1 77 ? 5.905 4.467 0.478 1.00 94.06 77 THR A CA 1
ATOM 566 C C . THR A 1 77 ? 4.923 3.823 -0.497 1.00 94.06 77 THR A C 1
ATOM 568 O O . THR A 1 77 ? 4.905 4.159 -1.682 1.00 94.06 77 THR A O 1
ATOM 571 N N . ALA A 1 78 ? 4.128 2.866 -0.022 1.00 96.62 78 ALA A N 1
ATOM 572 C CA . ALA A 1 78 ? 3.118 2.219 -0.848 1.00 96.62 78 ALA A CA 1
ATOM 573 C C . ALA A 1 78 ? 1.921 3.157 -1.074 1.00 96.62 78 ALA A C 1
ATOM 575 O O . ALA A 1 78 ? 1.389 3.753 -0.133 1.00 96.62 78 ALA A O 1
ATOM 576 N N . ILE A 1 79 ? 1.461 3.267 -2.319 1.00 97.25 79 ILE A N 1
ATOM 577 C CA . ILE A 1 79 ? 0.308 4.102 -2.682 1.00 97.25 79 ILE A CA 1
ATOM 578 C C . ILE A 1 79 ? -0.860 3.182 -3.010 1.00 97.25 79 ILE A C 1
ATOM 580 O O . ILE A 1 79 ? -0.829 2.486 -4.020 1.00 97.25 79 ILE A O 1
ATOM 584 N N . ILE A 1 80 ? -1.886 3.176 -2.163 1.00 96.88 80 ILE A N 1
ATOM 585 C CA . ILE A 1 80 ? -3.077 2.337 -2.314 1.00 96.88 80 ILE A CA 1
ATOM 586 C C . ILE A 1 80 ? -4.177 3.166 -2.970 1.00 96.88 80 ILE A C 1
ATOM 588 O O . ILE A 1 80 ? -4.458 4.274 -2.529 1.00 96.88 80 ILE A O 1
ATOM 592 N N . PHE A 1 81 ? -4.848 2.644 -3.986 1.00 97.00 81 PHE A N 1
ATOM 593 C CA . PHE A 1 81 ? -5.951 3.337 -4.644 1.00 97.00 81 PHE A CA 1
ATOM 594 C C . PHE A 1 81 ? -7.283 2.730 -4.221 1.00 97.00 81 PHE A C 1
ATOM 596 O O . PHE A 1 81 ? -7.457 1.512 -4.212 1.00 97.00 81 PHE A O 1
ATOM 603 N N . ARG A 1 82 ? -8.232 3.597 -3.865 1.00 93.12 82 ARG A N 1
ATOM 604 C CA . ARG A 1 82 ? -9.587 3.220 -3.452 1.00 93.12 82 ARG A CA 1
ATOM 605 C C . ARG A 1 82 ? -10.602 3.997 -4.260 1.00 93.12 82 ARG A C 1
ATOM 607 O O . ARG A 1 82 ? -10.484 5.215 -4.369 1.00 93.12 82 ARG A O 1
ATOM 614 N N . GLN A 1 83 ? -11.602 3.305 -4.785 1.00 92.12 83 GLN A N 1
ATOM 615 C CA . GLN A 1 83 ? -12.726 3.973 -5.424 1.00 92.12 83 GLN A CA 1
ATOM 616 C C . GLN A 1 83 ? -13.685 4.532 -4.367 1.00 92.12 83 GLN A C 1
ATOM 618 O O . GLN A 1 83 ? -13.950 3.852 -3.372 1.00 92.12 83 GLN A O 1
ATOM 623 N N . LEU A 1 84 ? -14.152 5.768 -4.570 1.00 84.88 84 LEU A N 1
ATOM 624 C CA . LEU A 1 84 ? -15.230 6.379 -3.779 1.00 84.88 84 LEU A CA 1
ATOM 625 C C . LEU A 1 84 ? -16.612 5.918 -4.245 1.00 84.88 84 LEU A C 1
ATOM 627 O O . LEU A 1 84 ? -16.793 5.758 -5.474 1.00 84.88 84 LEU A O 1
#